Protein AF-A0AAV9C4D2-F1 (afdb_monomer_lite)

Sequence (70 aa):
MKTIPPFAYIPYGAGQCMCIGNEFARVEALVVIHCLLTEYEWRQLIPDEPISHDSMSKGLPINIIVRNSM

InterPro domains:
  IPR001128 Cytochrome P450 [PF00067] (4-51)
  IPR036396 Cytochrome P450 superfamily [G3DSA:1.10.630.10] (1-65)
  IPR036396 Cytochrome P450 superfamily [SSF48264] (3-49)

Structure (mmCIF, N/CA/C/O backbone):
data_AF-A0AAV9C4D2-F1
#
_entry.id   AF-A0AAV9C4D2-F1
#
loop_
_atom_site.group_PDB
_atom_site.id
_atom_site.type_symbol
_atom_site.label_atom_id
_atom_site.label_alt_id
_atom_site.label_comp_id
_atom_site.label_asym_id
_atom_site.label_entity_id
_atom_site.label_seq_id
_atom_site.pdbx_PDB_ins_code
_atom_site.Cartn_x
_atom_site.Cartn_y
_atom_site.Cartn_z
_at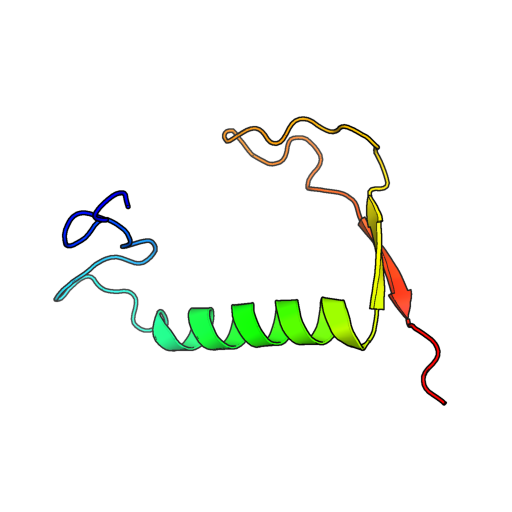om_site.occupancy
_atom_site.B_iso_or_equiv
_atom_site.auth_seq_id
_atom_site.auth_comp_id
_atom_site.auth_asym_id
_atom_site.auth_atom_id
_atom_site.pdbx_PDB_model_num
ATOM 1 N N . MET A 1 1 ? -14.924 -20.460 -16.264 1.00 53.81 1 MET A N 1
ATOM 2 C CA . MET A 1 1 ? -13.698 -19.973 -15.593 1.00 53.81 1 MET A CA 1
ATOM 3 C C . MET A 1 1 ? -12.875 -19.230 -16.636 1.00 53.81 1 MET A C 1
ATOM 5 O O . MET A 1 1 ? -12.539 -19.834 -17.645 1.00 53.81 1 MET A O 1
ATOM 9 N N . LYS A 1 2 ? -12.679 -17.914 -16.493 1.00 78.44 2 LYS A N 1
ATOM 10 C CA . LYS A 1 2 ? -11.969 -17.098 -17.493 1.00 78.44 2 LYS A CA 1
ATOM 11 C C . LYS A 1 2 ? -10.465 -17.270 -17.277 1.00 78.44 2 LYS A C 1
ATOM 13 O O . LYS A 1 2 ? -9.977 -16.967 -16.195 1.00 78.44 2 LYS A O 1
ATOM 18 N N . THR A 1 3 ? -9.753 -17.796 -18.269 1.00 89.00 3 THR A N 1
ATOM 19 C CA . THR A 1 3 ? -8.294 -17.946 -18.209 1.00 89.00 3 THR A CA 1
ATOM 20 C C . THR A 1 3 ? -7.646 -16.575 -18.341 1.00 89.00 3 THR A C 1
ATOM 22 O O . THR A 1 3 ? -7.864 -15.877 -19.332 1.00 89.00 3 THR A O 1
ATOM 25 N N . ILE A 1 4 ? -6.874 -16.181 -17.332 1.00 88.19 4 ILE A N 1
ATOM 26 C CA . ILE A 1 4 ? -6.079 -14.955 -17.370 1.00 88.19 4 ILE A CA 1
ATOM 27 C C . ILE A 1 4 ? -4.933 -15.198 -18.364 1.00 88.19 4 ILE A C 1
ATOM 29 O O . ILE A 1 4 ? -4.234 -16.205 -18.221 1.00 88.19 4 ILE A O 1
ATOM 33 N N . PRO A 1 5 ? -4.752 -14.348 -19.389 1.00 91.69 5 PRO A N 1
ATOM 34 C CA . PRO A 1 5 ? -3.679 -14.549 -20.350 1.00 91.69 5 PRO A CA 1
ATOM 35 C C . PRO A 1 5 ? -2.305 -14.438 -19.666 1.00 91.69 5 PRO A C 1
ATOM 37 O O . PRO A 1 5 ? -2.167 -13.702 -18.681 1.00 91.69 5 PRO A O 1
ATOM 40 N N . PRO A 1 6 ? -1.272 -15.140 -20.170 1.00 88.50 6 PRO A N 1
ATOM 41 C CA . PRO A 1 6 ? 0.096 -14.920 -19.718 1.00 88.50 6 PRO A CA 1
ATOM 42 C C . PRO A 1 6 ? 0.428 -13.428 -19.779 1.00 88.50 6 PRO A C 1
ATOM 44 O O . PRO A 1 6 ? 0.021 -12.754 -20.724 1.00 88.50 6 PRO A O 1
ATOM 47 N N . PHE A 1 7 ? 1.154 -12.917 -18.782 1.00 87.50 7 PHE A N 1
ATOM 48 C CA . PHE A 1 7 ? 1.600 -11.517 -18.749 1.00 87.50 7 PHE A CA 1
ATOM 49 C C . PHE A 1 7 ? 0.477 -10.466 -18.621 1.00 87.50 7 PHE A C 1
ATOM 51 O O . PHE A 1 7 ? 0.719 -9.285 -18.844 1.00 87.50 7 PHE A O 1
ATOM 58 N N . ALA A 1 8 ? -0.735 -10.852 -18.203 1.00 90.44 8 ALA A N 1
ATOM 59 C CA . ALA A 1 8 ? -1.841 -9.909 -17.979 1.00 90.44 8 ALA A CA 1
ATOM 60 C C . ALA A 1 8 ? -1.642 -8.950 -16.787 1.00 90.44 8 ALA A C 1
ATOM 62 O O . ALA A 1 8 ? -2.387 -7.982 -16.654 1.00 90.44 8 ALA A O 1
ATOM 63 N N . TYR A 1 9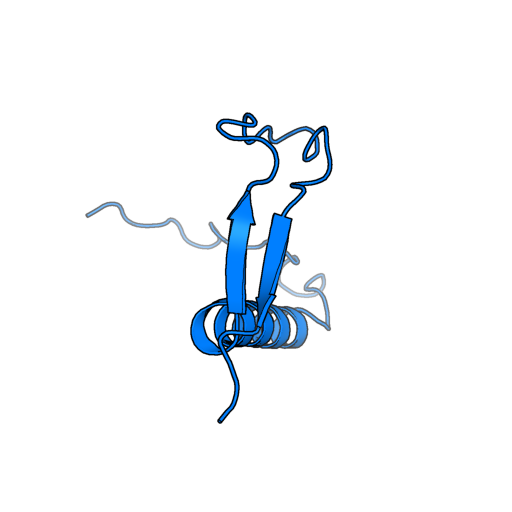 ? -0.679 -9.225 -15.903 1.00 89.31 9 TYR A N 1
ATOM 64 C CA . TYR A 1 9 ? -0.411 -8.435 -14.703 1.00 89.31 9 TYR A CA 1
ATOM 65 C C . TYR A 1 9 ? 1.078 -8.103 -14.609 1.00 89.31 9 TYR A C 1
ATOM 67 O O . TYR A 1 9 ? 1.880 -8.911 -14.143 1.00 89.31 9 TYR A O 1
ATOM 75 N N . ILE A 1 10 ? 1.443 -6.918 -15.101 1.00 92.50 10 ILE A N 1
ATOM 76 C CA . ILE A 1 10 ? 2.819 -6.404 -15.105 1.00 92.50 10 ILE A CA 1
ATOM 77 C C . ILE A 1 10 ? 2.807 -4.917 -14.695 1.00 92.50 10 ILE A C 1
ATOM 79 O O . ILE A 1 10 ? 3.171 -4.046 -15.485 1.00 92.50 10 ILE A O 1
ATOM 83 N N . PRO A 1 11 ? 2.354 -4.586 -13.472 1.00 90.06 11 PRO A N 1
ATOM 84 C CA . PRO A 1 11 ? 2.221 -3.192 -13.037 1.00 90.06 11 PRO A CA 1
ATOM 85 C C . PRO A 1 11 ? 3.569 -2.466 -12.899 1.00 90.06 11 PRO A C 1
ATOM 87 O O . PRO A 1 11 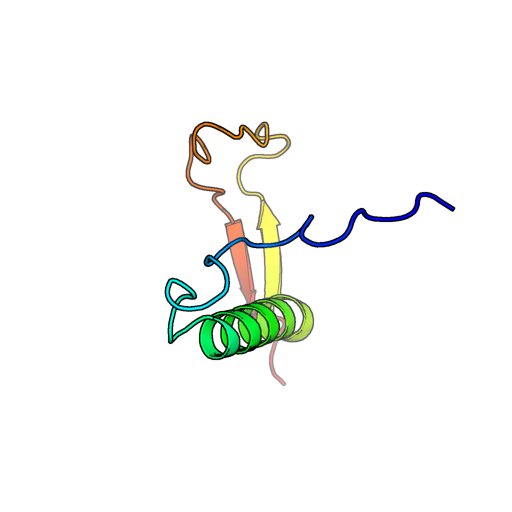? 3.616 -1.244 -12.983 1.00 90.06 11 PRO A O 1
ATOM 90 N N . TYR A 1 12 ? 4.665 -3.212 -12.719 1.00 92.75 12 TYR A N 1
ATOM 91 C CA . TYR A 1 12 ? 6.006 -2.672 -12.468 1.00 92.75 12 TYR A CA 1
ATOM 92 C C . TYR A 1 12 ? 7.051 -3.116 -13.508 1.00 92.75 12 TYR A C 1
ATOM 94 O O . TYR A 1 12 ? 8.245 -3.159 -13.213 1.00 92.75 12 TYR A O 1
ATOM 102 N N . GLY A 1 13 ? 6.617 -3.469 -14.721 1.00 92.25 13 GLY A N 1
ATOM 103 C CA . GLY A 1 13 ? 7.500 -3.959 -15.787 1.00 92.25 13 GLY A CA 1
ATOM 104 C C . GLY A 1 13 ? 7.892 -5.440 -15.659 1.00 92.25 13 GLY A C 1
ATOM 105 O O . GLY A 1 13 ? 7.566 -6.118 -14.685 1.00 92.25 13 GLY A O 1
ATOM 106 N N . ALA A 1 14 ? 8.570 -5.963 -16.683 1.00 92.00 14 ALA A N 1
ATOM 107 C CA . ALA A 1 14 ? 8.999 -7.359 -16.782 1.00 92.00 14 ALA A CA 1
ATOM 108 C C . ALA A 1 14 ? 10.418 -7.470 -17.363 1.00 92.00 14 ALA A C 1
ATOM 110 O O . ALA A 1 14 ? 10.907 -6.558 -18.032 1.00 92.00 14 ALA A O 1
ATOM 111 N N . GLY A 1 15 ? 11.074 -8.610 -17.127 1.00 90.62 15 GLY A N 1
ATOM 112 C CA . GLY A 1 15 ? 12.427 -8.873 -17.620 1.00 90.62 15 GLY A CA 1
ATOM 113 C C . GLY A 1 15 ? 13.461 -7.908 -17.034 1.00 90.62 15 GLY A C 1
ATOM 114 O O . GLY A 1 15 ? 13.427 -7.597 -15.848 1.00 90.62 15 GLY A O 1
ATOM 115 N N . GLN A 1 16 ? 14.376 -7.423 -17.876 1.00 92.81 16 GLN A N 1
ATOM 116 C CA . GLN A 1 16 ? 15.463 -6.519 -17.469 1.00 92.81 16 GLN A CA 1
ATOM 117 C C . GLN A 1 16 ? 14.976 -5.131 -17.021 1.00 92.81 16 GLN A C 1
ATOM 119 O O . GLN A 1 16 ? 15.693 -4.438 -16.309 1.00 92.81 16 GLN A O 1
ATOM 124 N N . CYS A 1 17 ? 13.762 -4.734 -17.415 1.00 91.94 17 CYS A N 1
ATOM 125 C CA . CYS A 1 17 ? 13.145 -3.462 -17.034 1.00 91.94 17 CYS A CA 1
ATOM 126 C C . CYS A 1 17 ? 12.112 -3.622 -15.906 1.00 91.94 17 CYS A C 1
ATOM 128 O O . CYS A 1 17 ? 11.265 -2.750 -15.724 1.00 91.94 17 CYS A O 1
ATOM 130 N N . MET A 1 18 ? 12.135 -4.740 -15.171 1.00 94.38 18 MET A N 1
ATOM 131 C CA . MET A 1 18 ? 11.323 -4.888 -13.965 1.00 94.38 18 MET A CA 1
ATOM 132 C C . MET A 1 18 ? 11.827 -3.932 -12.879 1.00 94.38 18 MET A C 1
ATOM 134 O O . MET A 1 18 ? 13.030 -3.821 -12.642 1.00 94.38 18 MET A O 1
ATOM 138 N N . CYS A 1 19 ? 10.903 -3.264 -12.191 1.00 95.38 19 CYS A N 1
ATOM 139 C CA . CYS A 1 19 ? 11.226 -2.453 -11.026 1.00 95.38 19 CYS A CA 1
ATOM 140 C C . CYS A 1 19 ? 11.953 -3.300 -9.974 1.00 95.38 19 CYS A C 1
ATOM 142 O O . CYS A 1 19 ? 11.430 -4.319 -9.520 1.00 95.38 19 CYS A O 1
ATOM 144 N N . ILE A 1 20 ? 13.121 -2.835 -9.525 1.00 97.00 20 ILE A N 1
ATOM 145 C CA . ILE A 1 20 ? 13.884 -3.492 -8.452 1.00 97.00 20 ILE A CA 1
ATOM 146 C C . ILE A 1 20 ? 13.082 -3.585 -7.143 1.00 97.00 20 ILE A C 1
ATOM 148 O O . ILE A 1 20 ? 13.262 -4.514 -6.363 1.00 97.00 20 ILE A O 1
ATOM 152 N N . GLY A 1 21 ? 12.151 -2.651 -6.931 1.00 96.31 21 GLY A N 1
ATOM 153 C CA . GLY A 1 21 ? 11.253 -2.616 -5.783 1.00 96.31 21 GLY A CA 1
ATOM 154 C C . GLY A 1 21 ? 9.962 -3.418 -5.950 1.00 96.31 21 GLY A C 1
ATOM 155 O O . GLY A 1 21 ? 9.102 -3.299 -5.092 1.00 96.31 21 GLY A O 1
ATOM 156 N N . ASN A 1 22 ? 9.778 -4.209 -7.015 1.00 95.12 22 ASN A N 1
ATOM 157 C CA . ASN A 1 22 ? 8.514 -4.916 -7.275 1.00 95.12 22 ASN A CA 1
ATOM 158 C C . ASN A 1 22 ? 8.075 -5.815 -6.1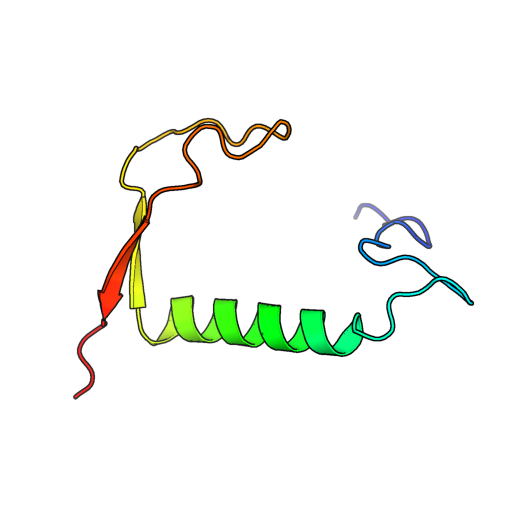00 1.00 95.12 22 ASN A C 1
ATOM 160 O O . ASN A 1 22 ? 6.948 -5.714 -5.620 1.00 95.12 22 ASN A O 1
ATOM 164 N N . GLU A 1 23 ? 8.975 -6.663 -5.593 1.00 94.75 23 GLU A N 1
ATOM 165 C CA . GLU A 1 23 ? 8.649 -7.533 -4.454 1.00 94.75 23 GLU A CA 1
ATOM 166 C C . GLU A 1 23 ? 8.462 -6.735 -3.158 1.00 94.75 23 GLU A C 1
ATOM 168 O O . GLU A 1 23 ? 7.589 -7.062 -2.356 1.00 94.75 23 GLU A O 1
ATOM 173 N N . PHE A 1 24 ? 9.221 -5.652 -2.979 1.00 96.88 24 PHE A N 1
ATOM 174 C CA . PHE A 1 24 ? 9.081 -4.769 -1.823 1.00 96.88 24 PHE A CA 1
ATOM 175 C C . PHE A 1 24 ? 7.718 -4.066 -1.815 1.00 96.88 24 PHE A C 1
ATOM 177 O O . PHE A 1 24 ? 6.978 -4.191 -0.845 1.00 96.88 24 PHE A O 1
ATOM 184 N N . ALA A 1 25 ? 7.328 -3.447 -2.932 1.00 96.38 25 ALA A N 1
ATOM 185 C CA . ALA A 1 25 ? 6.022 -2.818 -3.106 1.00 96.38 25 ALA A CA 1
ATOM 186 C C . ALA A 1 25 ? 4.876 -3.816 -2.885 1.00 96.38 25 ALA A C 1
ATOM 188 O O . ALA A 1 25 ? 3.844 -3.466 -2.313 1.00 96.38 25 ALA A O 1
ATOM 189 N N . ARG A 1 26 ? 5.058 -5.082 -3.291 1.00 94.44 26 ARG A N 1
ATOM 190 C CA . ARG A 1 26 ? 4.067 -6.136 -3.044 1.00 94.44 26 ARG A CA 1
ATOM 191 C C . ARG A 1 26 ? 3.904 -6.427 -1.554 1.00 94.44 26 ARG A C 1
ATOM 193 O O . ARG A 1 26 ? 2.775 -6.569 -1.094 1.00 94.44 26 ARG A O 1
ATOM 200 N N . VAL A 1 27 ? 5.003 -6.510 -0.806 1.00 97.44 27 VAL A N 1
ATOM 201 C CA . VAL A 1 27 ? 4.960 -6.703 0.651 1.00 97.44 27 VAL A CA 1
ATOM 202 C C . VAL A 1 27 ? 4.368 -5.478 1.345 1.00 97.44 27 VAL A C 1
ATOM 204 O O . VAL A 1 27 ? 3.468 -5.639 2.163 1.00 97.44 27 VAL A O 1
ATOM 207 N N . GLU A 1 28 ? 4.796 -4.267 0.991 1.00 97.94 28 GLU A N 1
ATOM 208 C CA . GLU A 1 28 ? 4.253 -3.030 1.564 1.00 97.94 28 GLU A CA 1
ATOM 209 C C . GLU A 1 28 ? 2.746 -2.909 1.338 1.00 97.94 28 GLU A C 1
ATOM 211 O O . GLU A 1 28 ? 2.008 -2.650 2.286 1.00 97.94 28 GLU A O 1
ATOM 216 N N . ALA A 1 29 ? 2.264 -3.166 0.119 1.00 96.44 29 ALA A N 1
ATOM 217 C CA . ALA A 1 29 ? 0.835 -3.135 -0.181 1.00 96.44 29 ALA A CA 1
ATOM 218 C C . ALA A 1 29 ? 0.050 -4.135 0.683 1.00 96.44 29 ALA A C 1
ATOM 220 O O . ALA A 1 29 ? -1.005 -3.795 1.218 1.00 96.44 29 ALA A O 1
ATOM 221 N N . LEU A 1 30 ? 0.574 -5.353 0.861 1.00 97.25 30 LEU A N 1
ATOM 222 C CA . LEU A 1 30 ? -0.048 -6.366 1.718 1.00 97.25 30 LEU A CA 1
ATOM 223 C C . LEU A 1 30 ? -0.076 -5.938 3.186 1.00 97.25 30 LEU A C 1
ATOM 225 O O . LEU A 1 30 ? -1.102 -6.109 3.839 1.00 97.25 30 LEU A O 1
ATOM 229 N N . VAL A 1 31 ? 1.019 -5.369 3.693 1.00 97.44 31 VAL A N 1
ATOM 230 C CA . VAL A 1 31 ? 1.101 -4.865 5.070 1.00 97.44 31 VAL A CA 1
ATOM 231 C C . VAL A 1 31 ? 0.119 -3.718 5.278 1.00 97.44 31 VAL A C 1
ATOM 233 O O . VAL A 1 31 ? -0.645 -3.753 6.235 1.00 97.44 31 VAL A O 1
ATOM 236 N N . VAL A 1 32 ? 0.067 -2.746 4.364 1.00 95.12 32 VAL A N 1
ATO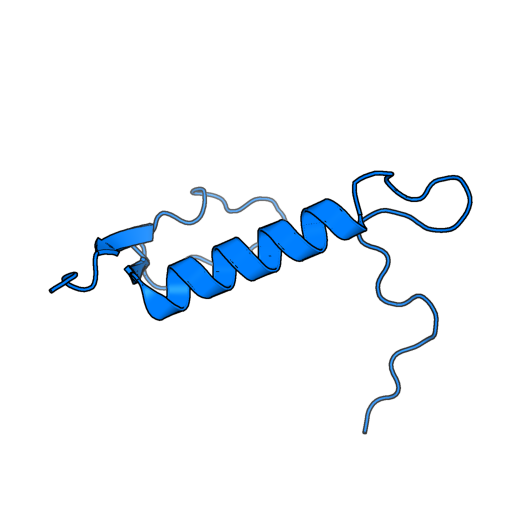M 237 C CA . VAL A 1 32 ? -0.878 -1.624 4.438 1.00 95.12 32 VAL A CA 1
ATOM 238 C C . VAL A 1 32 ? -2.318 -2.132 4.451 1.00 95.12 32 VAL A C 1
ATOM 240 O O . VAL A 1 32 ? -3.090 -1.732 5.317 1.00 95.12 32 VAL A O 1
ATOM 243 N N . ILE A 1 33 ? -2.680 -3.052 3.550 1.00 95.06 33 ILE A N 1
ATOM 244 C CA . ILE A 1 33 ? -4.025 -3.646 3.512 1.00 95.06 33 ILE A CA 1
ATOM 245 C C . ILE A 1 33 ? -4.329 -4.401 4.811 1.00 95.06 33 ILE A C 1
ATOM 247 O O . ILE A 1 33 ? -5.424 -4.260 5.352 1.00 95.06 33 ILE A O 1
ATOM 251 N N . HIS A 1 34 ? -3.376 -5.186 5.316 1.00 95.56 34 HIS A N 1
ATOM 252 C CA . HIS A 1 34 ? -3.534 -5.932 6.560 1.00 95.56 34 HIS A CA 1
ATOM 253 C C . HIS A 1 34 ? -3.773 -4.993 7.742 1.00 95.56 34 HIS A C 1
ATOM 255 O O . HIS A 1 34 ? -4.797 -5.120 8.402 1.00 95.56 34 HIS A O 1
ATOM 261 N N . CYS A 1 35 ? -2.892 -4.012 7.948 1.00 93.12 35 CYS A N 1
ATOM 262 C CA . CYS A 1 35 ? -3.012 -3.041 9.030 1.00 93.12 35 CYS A CA 1
ATOM 263 C C . CYS A 1 35 ? -4.314 -2.255 8.937 1.00 93.12 35 CYS A C 1
ATOM 265 O O . CYS A 1 35 ? -4.995 -2.105 9.947 1.00 93.12 35 CYS A O 1
ATOM 267 N N . LEU A 1 36 ? -4.687 -1.790 7.738 1.00 92.19 36 LEU A N 1
ATOM 268 C CA . LEU A 1 36 ? -5.969 -1.125 7.531 1.00 92.19 36 LEU A CA 1
ATOM 269 C C . LEU A 1 36 ? -7.105 -2.020 8.033 1.00 92.19 36 LEU A C 1
ATOM 271 O O . LEU A 1 36 ? -7.914 -1.556 8.829 1.00 92.19 36 LEU A O 1
ATOM 275 N N . LEU A 1 37 ? -7.165 -3.286 7.597 1.00 91.81 37 LEU A N 1
ATOM 276 C CA . LEU A 1 37 ? -8.260 -4.221 7.905 1.00 91.81 37 LEU A CA 1
ATOM 277 C C . LEU A 1 37 ? -8.332 -4.648 9.374 1.00 91.81 37 LEU A C 1
ATOM 279 O O . LEU A 1 37 ? -9.438 -4.864 9.884 1.00 91.81 37 LEU A O 1
ATOM 283 N N . THR A 1 38 ? -7.188 -4.824 10.033 1.00 92.25 38 THR A N 1
ATOM 284 C CA . THR A 1 38 ? -7.138 -5.354 11.401 1.00 92.25 38 THR A CA 1
ATOM 285 C C . THR A 1 38 ? -7.222 -4.255 12.449 1.00 92.25 38 THR A C 1
ATOM 287 O O . THR A 1 38 ? -8.038 -4.365 13.365 1.00 92.25 38 THR A O 1
ATOM 290 N N . GLU A 1 39 ? -6.458 -3.175 12.276 1.00 91.75 39 GLU A N 1
ATOM 291 C CA . GLU A 1 39 ? -6.243 -2.156 13.313 1.00 91.75 39 GLU A CA 1
ATOM 292 C C . GLU A 1 39 ? -7.166 -0.945 13.183 1.00 91.75 39 GLU A C 1
ATOM 294 O O . GLU A 1 39 ? -7.306 -0.165 14.128 1.00 91.75 39 GLU A O 1
ATOM 299 N N . TYR A 1 40 ? -7.800 -0.752 12.024 1.00 92.12 40 TYR A N 1
ATOM 300 C CA . TYR A 1 40 ? -8.571 0.453 11.753 1.00 92.12 40 TYR A CA 1
ATOM 301 C C . TYR A 1 40 ? -9.993 0.156 11.282 1.00 92.12 40 TYR A C 1
ATOM 303 O O . TYR A 1 40 ? -10.289 -0.817 10.590 1.00 92.12 40 TYR A O 1
ATOM 311 N N . GLU A 1 41 ? -10.894 1.063 11.635 1.00 91.06 41 GLU A N 1
ATOM 312 C CA . GLU A 1 41 ? -12.177 1.219 10.971 1.00 91.06 41 GLU A CA 1
ATOM 313 C C . GLU A 1 41 ? -12.089 2.436 10.064 1.00 91.06 41 GLU A C 1
ATOM 315 O O . GLU A 1 41 ? -11.719 3.523 10.512 1.00 91.06 41 GLU A O 1
ATOM 320 N N . TRP A 1 42 ? -12.427 2.273 8.787 1.00 88.94 42 TRP A N 1
ATOM 321 C CA . TRP A 1 42 ? -12.415 3.383 7.846 1.00 88.94 42 TRP A CA 1
ATOM 322 C C . TRP A 1 42 ? -13.780 3.616 7.217 1.00 88.94 42 TRP A C 1
ATOM 324 O O . TRP A 1 42 ? -14.565 2.691 6.993 1.00 88.94 42 TRP A O 1
ATOM 334 N N . ARG A 1 43 ? -14.064 4.881 6.908 1.00 88.88 43 ARG A N 1
ATOM 335 C CA . ARG A 1 43 ? -15.255 5.294 6.159 1.00 88.88 43 ARG A CA 1
ATOM 336 C C . ARG A 1 43 ? -14.866 6.317 5.105 1.00 88.88 43 ARG A C 1
ATOM 338 O O . ARG A 1 43 ? -14.037 7.191 5.354 1.00 88.88 43 ARG A O 1
ATOM 345 N N . GLN A 1 44 ? -15.474 6.211 3.930 1.00 87.75 44 GLN A N 1
ATOM 346 C CA . GLN A 1 44 ? -15.307 7.203 2.875 1.00 87.75 44 GLN A CA 1
ATOM 347 C C . GLN A 1 44 ? -15.961 8.519 3.317 1.00 87.75 44 GLN A C 1
ATOM 349 O O . GLN A 1 44 ? -17.100 8.515 3.783 1.00 87.75 44 GLN A O 1
ATOM 354 N N . LEU A 1 45 ? -15.245 9.640 3.197 1.00 87.12 45 LEU A N 1
ATOM 355 C CA . LEU A 1 45 ? -15.776 10.955 3.579 1.00 87.12 45 LEU A CA 1
ATOM 356 C C . LEU A 1 45 ? -16.822 11.467 2.586 1.00 87.12 45 LEU A C 1
ATOM 358 O O . LEU A 1 45 ? -17.732 12.199 2.963 1.00 87.12 45 LEU A O 1
ATOM 362 N N . ILE A 1 46 ? -16.692 11.077 1.320 1.00 85.81 46 ILE A N 1
ATOM 363 C CA . ILE A 1 46 ? -17.603 11.452 0.242 1.00 85.81 46 ILE A CA 1
ATOM 364 C C . ILE A 1 46 ? -18.237 10.166 -0.280 1.00 85.81 46 ILE A C 1
ATOM 366 O O . ILE A 1 46 ? -17.585 9.487 -1.070 1.00 85.81 46 ILE A O 1
ATOM 370 N N . PRO A 1 47 ? -19.450 9.789 0.157 1.00 81.00 47 PRO A N 1
ATOM 371 C CA . PRO A 1 47 ? -20.112 8.603 -0.373 1.00 81.00 47 PRO A CA 1
ATOM 372 C C . PRO A 1 47 ? -20.282 8.725 -1.895 1.00 81.00 47 PRO A C 1
ATOM 374 O O . PRO A 1 47 ? -20.523 9.817 -2.409 1.00 81.00 47 PRO A O 1
ATOM 377 N N . ASP A 1 48 ? -20.117 7.606 -2.601 1.00 79.12 48 ASP A N 1
ATOM 378 C CA . ASP A 1 48 ? -20.314 7.482 -4.052 1.00 79.12 48 ASP A CA 1
ATOM 379 C C . ASP A 1 48 ? -19.395 8.356 -4.930 1.00 79.12 48 ASP A C 1
ATOM 381 O O . ASP A 1 48 ? -19.753 8.711 -6.056 1.00 79.12 48 ASP A O 1
ATOM 385 N N . GLU A 1 49 ? -18.185 8.694 -4.459 1.00 77.62 49 GLU A N 1
ATOM 386 C CA . GLU A 1 49 ? -17.176 9.286 -5.350 1.00 77.62 49 GLU A CA 1
ATOM 387 C C . GLU A 1 49 ? -16.878 8.313 -6.511 1.00 77.62 49 GLU A C 1
ATOM 389 O O . GLU A 1 49 ? -16.513 7.159 -6.261 1.00 77.62 49 GLU A O 1
ATOM 394 N N . PRO A 1 50 ? -17.021 8.745 -7.781 1.00 75.88 50 PRO A N 1
ATOM 395 C CA . PRO A 1 50 ? -16.753 7.880 -8.916 1.00 75.88 50 PRO A CA 1
ATOM 396 C C . PRO A 1 50 ? -15.270 7.511 -8.943 1.00 75.88 50 PRO A C 1
ATOM 398 O O . PRO A 1 50 ? -14.397 8.379 -8.991 1.00 75.88 50 PRO A O 1
ATOM 401 N N . ILE A 1 51 ? -14.987 6.208 -8.956 1.00 74.81 51 ILE A N 1
ATOM 402 C CA . ILE A 1 51 ? -13.633 5.684 -9.143 1.00 74.81 51 ILE A CA 1
ATOM 403 C C . ILE A 1 51 ? -13.264 5.902 -10.615 1.00 74.81 51 ILE A C 1
ATOM 405 O O . ILE A 1 51 ? -13.536 5.065 -11.475 1.00 74.81 51 ILE A O 1
ATOM 409 N N . SER A 1 52 ? -12.710 7.076 -10.916 1.00 75.62 52 SER A N 1
ATOM 410 C CA . SER A 1 52 ? -12.198 7.414 -12.242 1.00 75.62 52 SER A CA 1
ATOM 411 C C . SER A 1 52 ? -10.743 6.974 -12.375 1.00 75.62 52 SER A C 1
ATOM 413 O O . SER A 1 52 ? -9.953 7.088 -11.440 1.00 75.62 52 SER A O 1
ATOM 415 N N . HIS A 1 53 ? -10.382 6.493 -13.563 1.00 67.00 53 HIS A N 1
ATOM 416 C CA . HIS A 1 53 ? -8.999 6.167 -13.915 1.00 67.00 53 HIS A CA 1
ATOM 417 C C . HIS A 1 53 ? -8.130 7.430 -14.047 1.00 67.00 53 HIS A C 1
ATOM 419 O O . HIS A 1 53 ? -6.906 7.368 -13.950 1.00 67.00 53 HIS A O 1
ATOM 425 N N . ASP A 1 54 ? -8.773 8.577 -14.269 1.00 60.66 54 ASP A N 1
ATOM 426 C CA . ASP A 1 54 ? -8.118 9.863 -14.461 1.00 60.66 54 ASP A CA 1
ATOM 427 C C . ASP A 1 54 ? -7.961 10.581 -13.119 1.00 60.66 54 ASP A C 1
ATOM 429 O O . ASP A 1 54 ? -8.673 11.531 -12.812 1.00 60.66 54 ASP A O 1
ATOM 433 N N . SER A 1 55 ? -7.059 10.045 -12.293 1.00 58.22 55 SER A N 1
ATOM 434 C CA . SER A 1 55 ? -6.806 10.452 -10.906 1.00 58.22 55 SER A CA 1
ATOM 435 C C . SER A 1 55 ? -8.035 10.341 -9.989 1.00 58.22 55 SER A C 1
ATOM 437 O O . SER A 1 55 ? -9.171 10.644 -10.341 1.00 58.22 55 SER A O 1
ATOM 439 N N . MET A 1 56 ? -7.822 9.925 -8.741 1.00 61.81 56 MET A N 1
ATOM 440 C CA . MET A 1 56 ? -8.852 10.084 -7.713 1.00 61.81 56 MET A CA 1
ATOM 441 C C .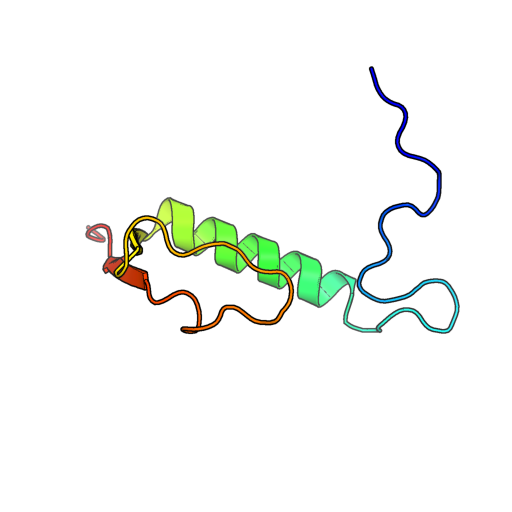 MET A 1 56 ? -9.104 11.589 -7.592 1.00 61.81 56 MET A C 1
ATOM 443 O O . MET A 1 56 ? -8.270 12.296 -7.031 1.00 61.81 56 MET A O 1
ATOM 447 N N . SER A 1 57 ? -10.188 12.091 -8.187 1.00 66.00 57 SER A N 1
ATOM 448 C CA . SER A 1 57 ? -10.405 13.528 -8.404 1.00 66.00 57 SER A CA 1
ATOM 449 C C . SER A 1 57 ? -10.293 14.350 -7.115 1.00 66.00 57 SER A C 1
ATOM 451 O O . SER A 1 57 ? -9.876 15.507 -7.150 1.00 66.00 57 SER A O 1
ATOM 453 N N . LYS A 1 58 ? -10.608 13.728 -5.968 1.00 74.00 58 LYS A N 1
ATOM 454 C CA . LYS A 1 58 ? -10.478 14.310 -4.627 1.00 74.00 58 LYS A CA 1
ATOM 455 C C . LYS A 1 58 ? -9.528 13.535 -3.709 1.00 74.00 58 LYS A C 1
ATOM 457 O O . LYS A 1 58 ? -9.520 13.771 -2.506 1.00 74.00 58 LYS A O 1
ATOM 462 N N . GLY A 1 59 ? -8.723 12.624 -4.256 1.00 78.62 59 GLY A N 1
ATOM 463 C CA . GLY A 1 59 ? -7.692 11.906 -3.507 1.00 78.62 59 GLY A CA 1
ATOM 464 C C . GLY A 1 59 ? -8.204 10.797 -2.581 1.00 78.62 59 GLY A C 1
ATOM 465 O O . GLY A 1 59 ? -7.459 10.405 -1.691 1.00 78.62 59 GLY A O 1
ATOM 466 N N . LEU A 1 60 ? -9.431 10.291 -2.784 1.00 82.62 60 LEU A N 1
ATOM 467 C CA . LEU A 1 60 ? -10.084 9.277 -1.939 1.00 82.62 60 LEU A CA 1
ATOM 468 C C . LEU A 1 60 ? -10.002 9.634 -0.443 1.00 82.62 60 LEU A C 1
ATOM 470 O O . LEU A 1 60 ? -9.316 8.970 0.338 1.00 82.62 60 LEU A O 1
ATOM 474 N N . PRO A 1 61 ? -10.685 10.709 -0.025 1.00 87.00 61 PRO A N 1
ATOM 475 C CA . PRO A 1 61 ? -10.628 11.155 1.354 1.00 87.00 61 PRO A CA 1
ATOM 476 C C . PRO A 1 61 ? -11.309 10.113 2.259 1.00 87.00 61 PRO A C 1
ATOM 478 O O . PRO A 1 61 ? -12.518 9.877 2.167 1.00 87.00 61 PRO A O 1
ATOM 481 N N . ILE A 1 62 ? -10.528 9.485 3.143 1.00 89.44 62 ILE A N 1
ATOM 482 C CA . ILE A 1 62 ? -10.996 8.491 4.120 1.00 89.44 62 ILE A CA 1
ATOM 483 C C . ILE A 1 62 ? -10.846 9.014 5.548 1.00 89.44 62 ILE A C 1
ATOM 485 O O . ILE A 1 62 ? -9.852 9.645 5.901 1.00 89.44 62 ILE A O 1
ATOM 489 N N . ASN A 1 63 ? -11.845 8.738 6.382 1.00 90.31 63 ASN A N 1
ATOM 490 C CA . ASN A 1 63 ? -11.741 8.884 7.826 1.00 90.31 63 ASN A CA 1
ATOM 491 C C . ASN A 1 63 ? -11.252 7.557 8.405 1.00 90.31 63 ASN A C 1
ATOM 493 O O . ASN A 1 63 ? -11.863 6.526 8.129 1.00 90.31 63 ASN A O 1
ATOM 497 N N . ILE A 1 64 ? -10.163 7.592 9.169 1.00 91.56 64 ILE A N 1
ATOM 498 C CA . ILE A 1 64 ? -9.560 6.420 9.803 1.00 91.56 64 ILE A CA 1
ATOM 499 C C . ILE A 1 64 ? -9.737 6.565 11.312 1.00 91.56 64 ILE A C 1
ATOM 501 O O . ILE A 1 64 ? -9.337 7.573 11.896 1.00 91.56 64 ILE A O 1
ATOM 505 N N . ILE A 1 65 ? -10.316 5.548 11.938 1.00 91.38 65 ILE A N 1
ATOM 506 C CA . ILE A 1 65 ? -10.505 5.451 13.382 1.00 91.38 65 ILE A CA 1
ATOM 507 C C . ILE A 1 65 ? -9.740 4.213 13.837 1.00 91.38 65 ILE A C 1
ATOM 509 O O . ILE A 1 65 ? -9.919 3.138 13.272 1.00 91.38 65 ILE A O 1
ATOM 513 N N . VAL A 1 66 ? -8.873 4.351 14.841 1.00 90.56 66 VAL A N 1
ATOM 514 C CA . VAL A 1 66 ? -8.217 3.185 15.448 1.00 90.56 66 VAL A CA 1
ATOM 515 C C . VAL A 1 66 ? -9.306 2.318 16.065 1.00 90.56 66 VAL A C 1
ATOM 517 O O . VAL A 1 66 ? -10.089 2.793 16.892 1.00 90.56 66 VAL A O 1
ATOM 520 N N . ARG A 1 67 ? -9.366 1.050 15.669 1.00 85.88 67 ARG A N 1
ATOM 521 C CA . ARG A 1 67 ? -10.224 0.064 16.314 1.00 85.88 67 ARG A CA 1
ATOM 522 C C . ARG A 1 67 ? -9.591 -0.210 17.673 1.00 85.88 67 ARG A C 1
ATOM 524 O O . ARG A 1 67 ? -8.642 -0.973 17.724 1.00 85.88 67 ARG A O 1
ATOM 531 N N . ASN A 1 68 ? -10.045 0.511 18.711 1.00 67.44 68 ASN A N 1
ATOM 532 C CA . ASN A 1 68 ? -9.537 0.494 20.092 1.00 67.44 68 ASN A CA 1
ATOM 533 C C . ASN A 1 68 ? -8.560 -0.659 20.359 1.00 67.44 68 ASN A C 1
ATOM 535 O O . ASN A 1 68 ? -8.993 -1.792 20.580 1.00 67.44 68 ASN A O 1
ATOM 539 N N . SER A 1 69 ? -7.260 -0.352 20.365 1.00 59.91 69 SER A N 1
ATOM 540 C CA . SER A 1 69 ? -6.298 -1.233 21.015 1.00 59.91 69 SER A CA 1
ATOM 541 C C . SER A 1 69 ? -6.706 -1.285 22.481 1.00 59.91 69 SER A C 1
ATOM 543 O O . SER A 1 69 ? -6.693 -0.257 23.164 1.00 59.91 69 SER A O 1
ATOM 545 N N . MET A 1 70 ? -7.137 -2.458 22.940 1.00 48.66 70 MET A N 1
ATOM 546 C CA . MET A 1 70 ? -6.952 -2.801 24.348 1.00 48.66 70 MET A CA 1
ATOM 547 C C . MET A 1 70 ? -5.470 -2.687 24.711 1.00 48.66 70 MET A C 1
ATOM 549 O O . MET A 1 70 ? -4.623 -2.827 23.794 1.00 48.66 70 MET A O 1
#

Radius of gyration: 16.79 Å; chains: 1; bounding box: 36×34×45 Å

Organism: Acorus calamus (NCBI:txid4465)

Foldseek 3Di:
DDDQDPPNDQPQHDDPRGDPCPVVVVVVVVVVVVCCVPFWDKDFPDPPQDPDPPPSPVNRDMDIDGPDDD

Secondary structure (DSSP, 8-state):
-PPPPTT---TT--GGGS-TTHHHHHHHHHHHHHHHHHHEEEEESSTT----SS--TT---EEEEE----

pLDDT: mean 86.04, std 11.62, range [48.66, 97.94]